Protein AF-A0ABD5SQT4-F1 (afdb_monomer)

Structure (mmCIF, N/CA/C/O backbone):
data_AF-A0ABD5SQT4-F1
#
_entry.id   AF-A0ABD5SQT4-F1
#
loop_
_atom_site.group_PDB
_atom_site.id
_atom_site.type_symbol
_atom_site.label_atom_id
_atom_site.label_alt_id
_atom_site.label_comp_id
_atom_site.label_asym_id
_atom_site.label_entity_id
_atom_site.label_seq_id
_atom_site.pdbx_PDB_ins_code
_atom_site.Cartn_x
_atom_site.Cartn_y
_atom_site.Cartn_z
_atom_site.occupancy
_atom_site.B_iso_or_equiv
_atom_site.auth_seq_id
_atom_site.auth_comp_id
_atom_site.auth_asym_id
_atom_site.auth_atom_id
_atom_site.pdbx_PDB_model_num
ATOM 1 N N . MET A 1 1 ? 24.062 -21.938 -47.267 1.00 44.16 1 MET A N 1
ATOM 2 C CA . MET A 1 1 ? 23.640 -22.234 -45.883 1.00 44.16 1 MET A CA 1
ATOM 3 C C . MET A 1 1 ? 24.047 -21.059 -45.006 1.00 44.16 1 MET A C 1
ATOM 5 O O . MET A 1 1 ? 25.236 -20.844 -44.818 1.00 44.16 1 MET A O 1
ATOM 9 N N . HIS A 1 2 ? 23.095 -20.241 -44.564 1.00 48.81 2 HIS A N 1
ATOM 10 C CA . HIS A 1 2 ? 23.315 -19.195 -43.561 1.00 48.81 2 HIS A CA 1
ATOM 11 C C . HIS A 1 2 ? 22.228 -19.375 -42.511 1.00 48.81 2 HIS A C 1
ATOM 13 O O . HIS A 1 2 ? 21.086 -18.967 -42.704 1.00 48.81 2 HIS A O 1
ATOM 19 N N . SER A 1 3 ? 22.574 -20.079 -41.439 1.00 52.09 3 SER A N 1
ATOM 20 C CA . SER A 1 3 ? 21.698 -20.247 -40.290 1.00 52.09 3 SER A CA 1
ATOM 21 C C . SER A 1 3 ? 21.608 -18.906 -39.564 1.00 52.09 3 SER A C 1
ATOM 23 O O . SER A 1 3 ? 22.542 -18.517 -38.867 1.00 52.09 3 SER A O 1
ATOM 25 N N . HIS A 1 4 ? 20.495 -18.192 -39.741 1.00 54.91 4 HIS A N 1
ATOM 26 C CA . HIS A 1 4 ? 20.102 -17.107 -38.843 1.00 54.91 4 HIS A CA 1
ATOM 27 C C . HIS A 1 4 ? 19.768 -17.728 -37.485 1.00 54.91 4 HIS A C 1
ATOM 29 O O . HIS A 1 4 ? 18.702 -18.312 -37.291 1.00 54.91 4 HIS A O 1
ATOM 35 N N . ARG A 1 5 ? 20.716 -17.656 -36.551 1.00 61.22 5 ARG A N 1
ATOM 36 C CA . ARG A 1 5 ? 20.478 -18.014 -35.156 1.00 61.22 5 ARG A CA 1
ATOM 37 C C . ARG A 1 5 ? 19.709 -16.861 -34.518 1.00 61.22 5 ARG A C 1
ATOM 39 O O . ARG A 1 5 ? 20.277 -15.794 -34.321 1.00 61.22 5 ARG A O 1
ATOM 46 N N . LEU A 1 6 ? 18.426 -17.071 -34.227 1.00 64.38 6 LEU A N 1
ATOM 47 C CA . LEU A 1 6 ? 17.657 -16.153 -33.385 1.00 64.38 6 LEU A CA 1
ATOM 48 C C . LEU A 1 6 ? 18.386 -16.004 -32.034 1.00 64.38 6 LEU A C 1
ATOM 50 O O . LEU A 1 6 ? 18.884 -17.017 -31.519 1.00 64.38 6 LEU A O 1
ATOM 54 N N . PRO A 1 7 ? 18.499 -14.788 -31.470 1.00 61.41 7 PRO A N 1
ATOM 55 C CA . PRO A 1 7 ? 19.108 -14.605 -30.159 1.00 61.41 7 PRO A CA 1
ATOM 56 C C . PRO A 1 7 ? 18.380 -15.477 -29.127 1.00 61.41 7 PRO A C 1
ATOM 58 O O . PRO A 1 7 ? 17.151 -15.589 -29.142 1.00 61.41 7 PRO A O 1
ATOM 61 N N . ARG A 1 8 ? 19.148 -16.154 -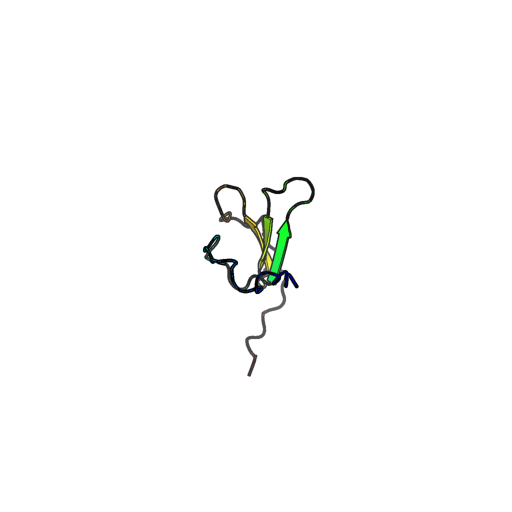28.258 1.00 64.25 8 ARG A N 1
ATOM 62 C CA . ARG A 1 8 ? 18.576 -16.856 -27.100 1.00 64.25 8 ARG A CA 1
ATOM 63 C C . ARG A 1 8 ? 17.872 -15.814 -26.233 1.00 64.25 8 ARG A C 1
ATOM 65 O O . ARG A 1 8 ? 18.386 -14.715 -26.069 1.00 64.25 8 ARG A O 1
ATOM 72 N N . ARG A 1 9 ? 16.712 -16.168 -25.678 1.00 60.22 9 ARG A N 1
ATOM 73 C CA . ARG A 1 9 ? 15.874 -15.281 -24.852 1.00 60.22 9 ARG A CA 1
ATOM 74 C C . ARG A 1 9 ? 16.564 -14.765 -23.572 1.00 60.22 9 ARG A C 1
ATOM 76 O O . ARG A 1 9 ? 16.004 -13.902 -22.917 1.00 60.22 9 ARG A O 1
ATOM 83 N N . ASP A 1 10 ? 17.776 -15.230 -23.274 1.00 63.47 10 ASP A N 1
ATOM 84 C CA . ASP A 1 10 ? 18.495 -15.007 -22.015 1.00 63.47 10 ASP A CA 1
ATOM 85 C C . ASP A 1 10 ? 19.480 -13.814 -22.022 1.00 63.47 10 ASP A C 1
ATOM 87 O O . ASP A 1 10 ? 20.227 -13.653 -21.065 1.00 63.47 10 ASP A O 1
ATOM 91 N N . ASP A 1 11 ? 19.515 -12.983 -23.073 1.00 62.53 11 ASP A N 1
ATOM 92 C CA . ASP A 1 11 ? 20.436 -11.824 -23.177 1.00 62.53 11 ASP A CA 1
ATOM 93 C C . ASP A 1 11 ? 19.762 -10.465 -22.881 1.00 62.53 11 ASP A C 1
ATOM 95 O O . ASP A 1 11 ? 20.129 -9.436 -23.441 1.00 62.53 11 ASP A O 1
ATOM 99 N N . HIS A 1 12 ? 18.727 -10.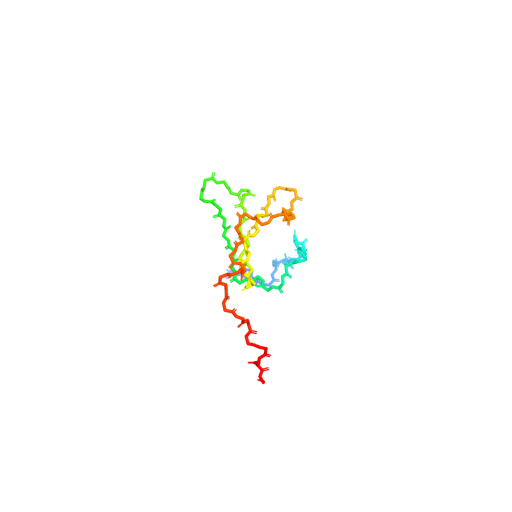452 -22.035 1.00 70.25 12 HIS A N 1
ATOM 100 C CA . HIS A 1 12 ? 18.108 -9.212 -21.548 1.00 70.25 12 HIS 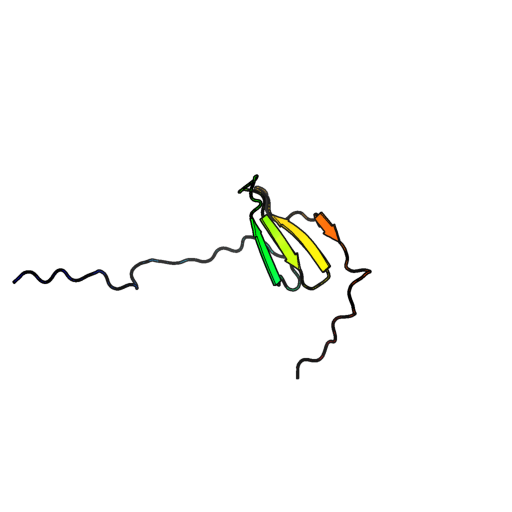A CA 1
ATOM 101 C C . HIS A 1 12 ? 18.387 -9.081 -20.048 1.00 70.25 12 HIS A C 1
ATOM 103 O O . HIS A 1 12 ? 17.710 -9.743 -19.254 1.00 70.25 12 HIS A O 1
ATOM 109 N N . PRO A 1 13 ? 19.379 -8.273 -19.628 1.00 80.25 13 PRO A N 1
ATOM 110 C CA . PRO A 1 13 ? 19.628 -8.059 -18.210 1.00 80.25 13 PRO A CA 1
ATOM 111 C C . PRO A 1 13 ? 18.389 -7.406 -17.591 1.00 80.25 13 PRO A C 1
ATOM 113 O O . PRO A 1 13 ? 18.027 -6.287 -17.939 1.00 80.25 13 PRO A O 1
ATOM 116 N N . THR A 1 14 ? 17.720 -8.132 -16.698 1.00 86.75 14 THR A N 1
ATOM 117 C CA . THR A 1 14 ? 16.615 -7.607 -15.891 1.00 86.75 14 THR A CA 1
ATOM 118 C C . THR A 1 14 ? 17.149 -7.329 -14.493 1.00 86.75 14 THR A C 1
ATOM 120 O O . THR A 1 14 ? 17.789 -8.196 -13.897 1.00 86.75 14 THR A O 1
ATOM 123 N N . GLY A 1 15 ? 16.918 -6.116 -13.996 1.00 88.81 15 GLY A N 1
ATOM 124 C CA . GLY A 1 15 ? 17.232 -5.693 -12.633 1.00 88.81 15 GLY A CA 1
ATOM 125 C C . GLY A 1 15 ? 15.954 -5.353 -11.874 1.00 88.81 15 GLY A C 1
ATOM 126 O O . GLY A 1 15 ? 14.917 -5.111 -12.489 1.00 88.81 15 GLY A O 1
ATOM 127 N N . LEU A 1 16 ? 16.034 -5.357 -10.548 1.00 93.12 16 LEU A N 1
ATOM 128 C CA . LEU A 1 16 ? 14.959 -4.907 -9.670 1.00 93.12 16 LEU A CA 1
ATOM 129 C C . LEU A 1 16 ? 15.437 -3.678 -8.901 1.00 93.12 16 LEU A C 1
ATOM 131 O O . LEU A 1 16 ? 16.604 -3.603 -8.517 1.00 93.12 16 LEU A O 1
ATOM 135 N N . GLU 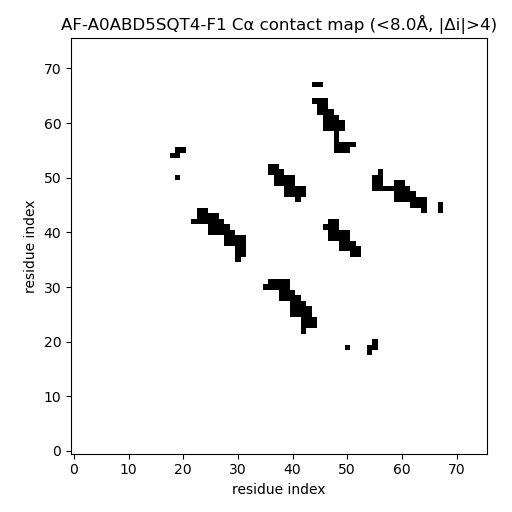A 1 17 ? 14.518 -2.752 -8.671 1.00 93.25 17 GLU A N 1
ATOM 136 C CA . GLU A 1 17 ? 14.704 -1.562 -7.850 1.00 93.25 17 GLU A CA 1
ATOM 137 C C . GLU A 1 17 ? 13.515 -1.457 -6.894 1.00 93.25 17 GLU A C 1
ATOM 139 O O . GLU A 1 17 ? 12.372 -1.697 -7.288 1.00 93.25 17 GLU A O 1
ATOM 144 N N . THR A 1 18 ? 13.792 -1.139 -5.631 1.00 94.31 18 THR A N 1
ATOM 145 C CA . THR A 1 18 ? 12.746 -0.845 -4.650 1.00 94.31 18 THR A CA 1
ATOM 146 C C . THR A 1 18 ? 12.182 0.539 -4.940 1.00 94.31 18 THR A C 1
ATOM 148 O O . THR A 1 18 ? 12.933 1.508 -4.953 1.00 94.31 18 THR A O 1
ATOM 151 N N . VAL A 1 19 ? 10.868 0.629 -5.150 1.00 93.88 19 VAL A N 1
ATOM 152 C CA . VAL A 1 19 ? 10.178 1.895 -5.464 1.00 93.88 19 VAL A CA 1
ATOM 153 C C . VAL A 1 19 ? 9.300 2.407 -4.319 1.00 93.88 19 VAL A C 1
ATOM 155 O O . VAL A 1 19 ? 9.001 3.591 -4.257 1.00 93.88 19 VAL A O 1
ATOM 158 N N . ALA A 1 20 ? 8.909 1.526 -3.395 1.00 94.75 20 ALA A N 1
ATOM 159 C CA . ALA A 1 20 ? 8.111 1.856 -2.221 1.00 94.75 20 ALA A CA 1
ATOM 160 C C . ALA A 1 20 ? 8.397 0.866 -1.084 1.00 94.75 20 ALA A C 1
ATOM 162 O O . ALA A 1 20 ? 8.714 -0.301 -1.334 1.00 94.75 20 ALA A O 1
ATOM 163 N N . GLU A 1 21 ? 8.256 1.338 0.150 1.00 93.44 21 GLU A N 1
ATOM 164 C CA . GLU A 1 21 ? 8.397 0.569 1.390 1.00 93.44 21 GLU A CA 1
ATOM 165 C C . GLU A 1 21 ? 7.143 0.781 2.263 1.00 93.44 21 GLU A C 1
ATOM 167 O O . GLU A 1 21 ? 6.193 1.427 1.830 1.00 93.44 21 GLU A O 1
ATOM 172 N N . GLU A 1 22 ? 7.111 0.199 3.465 1.00 92.56 22 GLU A N 1
ATOM 173 C CA . GLU A 1 22 ? 6.062 0.416 4.489 1.00 92.56 22 GLU A CA 1
ATOM 174 C C . GLU A 1 22 ? 4.635 -0.057 4.144 1.00 92.56 22 GLU A C 1
ATOM 176 O O . GLU A 1 22 ? 3.719 0.081 4.953 1.00 92.56 22 GLU A O 1
ATOM 181 N N . LEU A 1 23 ? 4.451 -0.716 3.000 1.00 94.25 23 LEU A N 1
ATOM 182 C CA . LEU A 1 23 ? 3.234 -1.463 2.677 1.00 94.25 23 LEU A CA 1
ATOM 183 C C . LEU A 1 23 ? 3.154 -2.745 3.518 1.00 94.25 23 LEU A C 1
ATOM 185 O O . LEU A 1 23 ? 4.165 -3.419 3.736 1.00 94.25 23 LEU A O 1
ATOM 189 N N . THR A 1 24 ? 1.95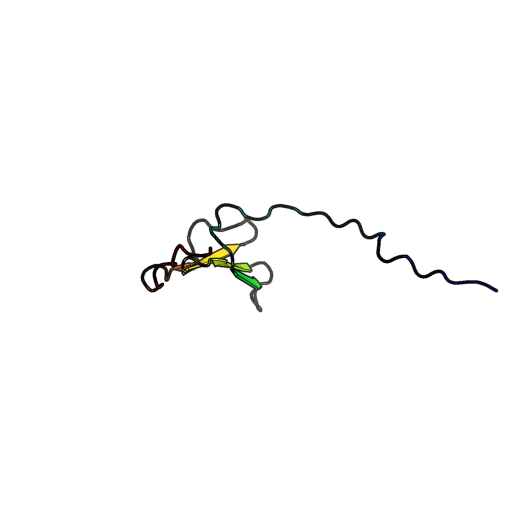2 -3.120 3.951 1.00 93.12 24 THR A N 1
ATOM 190 C CA . THR A 1 24 ? 1.739 -4.317 4.778 1.00 93.12 24 THR A CA 1
ATOM 191 C C . THR A 1 24 ? 1.664 -5.572 3.914 1.00 93.12 24 THR A C 1
ATOM 193 O O . THR A 1 24 ? 2.457 -6.499 4.085 1.00 93.12 24 THR A O 1
ATOM 196 N N . ALA A 1 25 ? 0.722 -5.611 2.971 1.00 94.00 25 ALA A N 1
ATOM 197 C CA . ALA A 1 25 ? 0.527 -6.722 2.047 1.00 94.00 25 ALA A CA 1
ATOM 198 C C . ALA A 1 25 ? -0.167 -6.213 0.767 1.00 94.00 25 ALA A C 1
ATOM 200 O O . ALA A 1 25 ? -1.385 -6.344 0.627 1.00 94.00 25 ALA A O 1
ATOM 201 N N . PRO A 1 26 ? 0.573 -5.619 -0.189 1.00 95.75 26 PRO A N 1
ATOM 202 C CA . PRO A 1 26 ? -0.020 -5.107 -1.420 1.00 95.75 26 PRO A CA 1
ATOM 203 C C . PRO A 1 26 ? -0.603 -6.247 -2.266 1.00 95.75 26 PRO A C 1
ATOM 205 O O . PRO A 1 26 ? 0.082 -7.224 -2.573 1.00 95.75 26 PRO A O 1
ATOM 208 N N . VAL A 1 27 ? -1.872 -6.112 -2.654 1.00 96.56 27 VAL A N 1
ATOM 209 C CA . VAL A 1 27 ? -2.640 -7.133 -3.392 1.00 96.56 27 VAL A CA 1
ATOM 210 C C . VAL A 1 27 ? -3.029 -6.710 -4.805 1.00 96.56 27 VAL A C 1
ATOM 212 O O . VAL A 1 27 ? -3.368 -7.576 -5.610 1.00 96.56 27 VAL A O 1
ATOM 215 N N . ASP A 1 28 ? -2.973 -5.415 -5.125 1.00 97.06 28 ASP A N 1
ATOM 216 C CA . ASP A 1 28 ? -3.248 -4.912 -6.473 1.00 97.06 28 ASP A CA 1
ATOM 217 C C . ASP A 1 28 ? -2.470 -3.626 -6.789 1.00 97.06 28 ASP A C 1
ATOM 219 O O . ASP A 1 28 ? -2.066 -2.882 -5.886 1.00 97.06 28 ASP A O 1
ATOM 223 N N . PHE A 1 29 ? -2.275 -3.365 -8.082 1.00 96.38 29 PHE A N 1
ATOM 224 C CA . PHE A 1 29 ? -1.586 -2.192 -8.611 1.00 96.38 29 PHE A CA 1
ATOM 225 C C . PHE A 1 29 ? -2.269 -1.691 -9.885 1.00 96.38 29 PHE A C 1
ATOM 227 O O . PHE A 1 29 ? -2.369 -2.414 -10.880 1.00 96.38 29 PHE A O 1
ATOM 234 N N . HIS A 1 30 ? -2.660 -0.418 -9.893 1.00 95.81 30 HIS A N 1
ATOM 235 C CA . HIS A 1 30 ? -3.339 0.203 -11.028 1.00 95.81 30 HIS A CA 1
ATOM 236 C C . HIS A 1 30 ? -2.686 1.514 -11.456 1.00 95.81 30 HIS A C 1
ATOM 238 O O . HIS A 1 30 ? -2.390 2.371 -10.631 1.00 95.81 30 HIS A O 1
ATOM 244 N N . VAL A 1 31 ? -2.515 1.699 -12.765 1.00 94.69 31 VAL A N 1
ATOM 245 C CA . VAL A 1 31 ? -2.120 2.981 -13.369 1.00 94.69 31 VAL A CA 1
ATOM 246 C C . VAL A 1 31 ? -3.388 3.733 -13.761 1.00 94.69 31 VAL A C 1
ATOM 248 O O . VAL A 1 31 ? -4.278 3.129 -14.361 1.00 94.69 31 VAL A O 1
ATOM 251 N N . ALA A 1 32 ? -3.489 5.018 -13.423 1.00 89.81 32 ALA A N 1
ATOM 252 C CA . ALA A 1 32 ? -4.642 5.823 -13.816 1.00 89.81 32 ALA A CA 1
ATOM 253 C C . ALA A 1 32 ? -4.689 6.020 -15.344 1.00 89.81 32 ALA A C 1
ATOM 255 O O . ALA A 1 32 ? -3.670 6.309 -15.970 1.00 89.81 32 ALA A O 1
ATOM 256 N N . ASP A 1 33 ? -5.881 5.908 -15.940 1.00 85.88 33 ASP A N 1
ATOM 257 C CA . ASP A 1 33 ? -6.067 6.008 -17.398 1.00 85.88 33 ASP A CA 1
ATOM 258 C C . ASP A 1 33 ? -5.691 7.391 -17.966 1.00 85.88 33 ASP A C 1
ATOM 260 O O . ASP A 1 33 ? -5.224 7.500 -19.100 1.00 85.88 33 ASP A O 1
ATOM 264 N N . GLU A 1 34 ? -5.910 8.453 -17.188 1.00 82.12 34 GLU A N 1
ATOM 265 C CA . GLU A 1 34 ? -5.694 9.853 -17.586 1.00 82.12 34 GLU A CA 1
ATOM 266 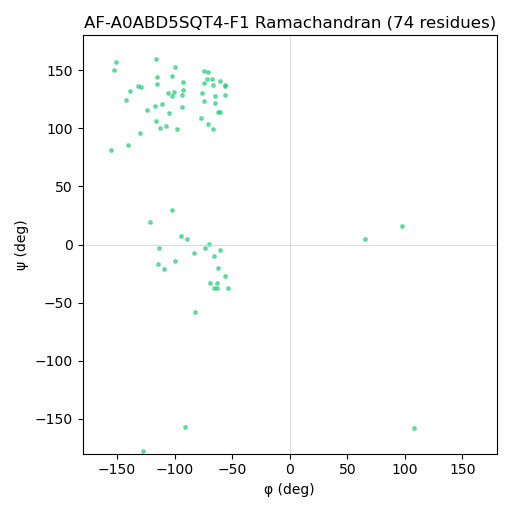C C . GLU A 1 34 ? -4.367 10.448 -17.084 1.00 82.12 34 GLU A C 1
ATOM 268 O O . GLU A 1 34 ? -3.921 11.475 -17.595 1.00 82.12 34 GLU A O 1
ATOM 273 N N . GLU A 1 35 ? -3.707 9.785 -16.131 1.00 80.44 35 GLU A N 1
ATOM 274 C CA . GLU A 1 35 ? -2.510 10.265 -15.432 1.00 80.44 35 GLU A CA 1
ATOM 275 C C . GLU A 1 35 ? -1.533 9.097 -15.226 1.00 80.44 35 GLU A C 1
ATOM 277 O O . GLU A 1 35 ? -1.519 8.451 -14.180 1.00 80.44 35 GLU A O 1
ATOM 282 N N . THR A 1 36 ? -0.687 8.805 -16.218 1.00 79.50 36 THR A N 1
ATOM 283 C CA . THR A 1 36 ? 0.221 7.638 -16.173 1.00 79.50 36 THR A CA 1
ATOM 284 C C . THR A 1 36 ? 1.242 7.683 -15.033 1.00 79.50 36 THR A C 1
ATOM 286 O O . THR A 1 36 ? 1.790 6.649 -14.641 1.00 79.50 36 THR A O 1
ATOM 289 N N . ASP A 1 37 ? 1.487 8.873 -14.489 1.00 87.00 37 ASP A N 1
ATOM 290 C CA . ASP A 1 37 ? 2.404 9.094 -13.371 1.00 87.00 37 ASP A CA 1
ATOM 291 C C . ASP A 1 37 ? 1.754 8.829 -12.011 1.00 87.00 37 ASP A C 1
ATOM 293 O O . ASP A 1 37 ? 2.443 8.773 -10.993 1.00 87.00 37 ASP A O 1
ATOM 297 N N . ARG A 1 38 ? 0.439 8.592 -11.997 1.00 91.19 38 ARG A N 1
ATOM 298 C CA . ARG A 1 38 ? -0.329 8.288 -10.800 1.00 91.19 38 ARG A CA 1
ATOM 299 C C . ARG A 1 38 ? -0.681 6.808 -10.761 1.00 91.19 38 ARG A C 1
ATOM 301 O O . ARG A 1 38 ? -1.447 6.287 -11.576 1.00 91.19 38 ARG A O 1
ATOM 308 N N . ARG A 1 39 ? -0.101 6.124 -9.781 1.00 95.75 39 ARG A N 1
ATOM 309 C CA . ARG A 1 39 ? -0.279 4.690 -9.554 1.00 95.75 39 ARG A CA 1
ATOM 310 C C . ARG A 1 39 ? -0.971 4.468 -8.219 1.00 95.75 39 ARG A C 1
ATOM 312 O O . ARG A 1 39 ? -0.626 5.122 -7.243 1.00 95.75 39 ARG A O 1
ATOM 319 N N . PHE A 1 40 ? -1.918 3.546 -8.171 1.00 97.12 40 PHE A N 1
ATOM 320 C CA . PHE A 1 40 ? -2.618 3.149 -6.958 1.00 97.12 40 PHE A CA 1
ATOM 321 C C . PHE A 1 40 ? -2.127 1.785 -6.507 1.00 97.12 40 PHE A C 1
ATOM 323 O O . PHE A 1 40 ? -2.097 0.848 -7.306 1.00 97.12 40 PHE A O 1
ATOM 330 N N . VAL A 1 41 ? -1.784 1.677 -5.229 1.00 97.75 41 VAL A N 1
ATOM 331 C CA . VAL A 1 41 ? -1.415 0.418 -4.582 1.00 97.75 41 VAL A CA 1
ATOM 332 C C . VAL A 1 41 ? -2.512 0.059 -3.594 1.00 97.75 41 VAL A C 1
ATOM 334 O O . VAL A 1 41 ? -2.809 0.847 -2.697 1.00 97.75 41 VAL A O 1
ATOM 337 N N . VAL A 1 42 ? -3.132 -1.106 -3.769 1.00 97.88 42 VAL A N 1
ATOM 338 C CA . VAL A 1 42 ? -4.173 -1.606 -2.863 1.00 97.88 42 VAL A CA 1
ATOM 339 C C . VAL A 1 42 ? -3.520 -2.507 -1.826 1.00 97.88 42 VAL A C 1
ATOM 341 O O . VAL A 1 42 ? -2.951 -3.539 -2.185 1.00 97.88 42 VAL A O 1
ATOM 344 N N . ASP A 1 43 ? -3.613 -2.133 -0.554 1.00 96.19 43 ASP A N 1
ATOM 345 C CA . ASP A 1 43 ? -3.134 -2.937 0.568 1.00 96.19 43 ASP A CA 1
ATOM 346 C C . ASP A 1 43 ? -4.262 -3.819 1.119 1.00 96.19 43 ASP A C 1
ATOM 348 O O . ASP A 1 43 ? -5.418 -3.392 1.239 1.00 96.19 43 ASP A O 1
ATOM 352 N N . GLN A 1 44 ? -3.932 -5.061 1.473 1.00 94.19 44 GLN A N 1
ATOM 353 C CA . GLN A 1 44 ? -4.872 -6.033 2.030 1.00 94.19 44 GLN A CA 1
ATOM 354 C C . GLN A 1 44 ? -5.574 -5.514 3.294 1.00 94.19 44 GLN A C 1
ATOM 356 O O . GLN A 1 44 ? -6.703 -5.914 3.584 1.00 94.19 44 GLN A O 1
ATOM 361 N N . THR A 1 45 ? -4.932 -4.612 4.036 1.00 94.12 45 THR A N 1
ATOM 362 C CA . THR A 1 45 ? -5.462 -3.999 5.262 1.00 94.12 45 THR A CA 1
ATOM 363 C C . THR A 1 45 ? -6.574 -2.966 5.019 1.00 94.12 45 THR A C 1
ATOM 365 O O . THR A 1 45 ? -7.178 -2.478 5.976 1.00 94.12 45 THR A O 1
ATOM 368 N N . GLY A 1 46 ? -6.909 -2.666 3.757 1.00 96.12 46 GLY A N 1
ATOM 369 C CA . GLY A 1 46 ? -8.028 -1.789 3.389 1.00 96.12 46 GLY A CA 1
ATOM 370 C C . GLY A 1 46 ? -7.638 -0.340 3.087 1.00 96.12 46 GLY A C 1
ATOM 371 O O . GLY A 1 46 ? -8.512 0.531 3.058 1.00 96.12 46 GLY A O 1
ATOM 372 N N . GLN A 1 47 ? -6.353 -0.071 2.860 1.00 97.75 47 GLN A N 1
ATOM 373 C CA . GLN A 1 47 ? -5.848 1.218 2.393 1.00 97.75 47 GLN A CA 1
ATOM 374 C C . GLN A 1 47 ? -5.525 1.160 0.901 1.00 97.75 47 GLN A C 1
ATOM 376 O O . GLN A 1 47 ? -5.060 0.147 0.382 1.00 97.75 47 GLN A O 1
ATOM 381 N N . ILE A 1 48 ? -5.752 2.274 0.212 1.00 97.81 48 ILE A N 1
ATOM 382 C CA . ILE A 1 48 ? -5.247 2.508 -1.138 1.00 97.81 48 ILE A CA 1
ATOM 383 C C . ILE A 1 48 ? -4.298 3.695 -1.073 1.00 97.81 48 ILE A C 1
ATOM 385 O O . ILE A 1 48 ? -4.723 4.802 -0.737 1.00 97.81 48 ILE A O 1
ATOM 389 N N . TYR A 1 49 ? -3.041 3.467 -1.428 1.00 97.88 49 TYR A N 1
ATOM 390 C CA . TYR A 1 49 ? -2.002 4.492 -1.480 1.00 97.88 49 TYR A CA 1
ATOM 391 C C . TYR A 1 49 ? -1.781 4.977 -2.908 1.00 97.88 49 TYR A C 1
ATOM 393 O O . TYR A 1 49 ? -2.009 4.235 -3.869 1.00 97.88 49 TYR A O 1
ATOM 401 N N . VAL A 1 50 ? -1.318 6.218 -3.045 1.00 97.00 50 VAL A N 1
ATOM 402 C CA . VAL A 1 50 ? -0.858 6.772 -4.321 1.00 97.00 50 VAL A CA 1
ATOM 403 C C . VAL A 1 50 ? 0.662 6.730 -4.350 1.00 97.00 50 VAL A C 1
ATOM 405 O O . VAL A 1 50 ? 1.321 7.161 -3.412 1.00 97.00 50 VAL A O 1
ATOM 408 N N . HIS A 1 51 ? 1.214 6.218 -5.443 1.00 96.06 51 HIS A N 1
ATOM 409 C CA . HIS A 1 51 ? 2.622 6.356 -5.774 1.00 96.06 51 HIS A CA 1
ATOM 410 C C . HIS A 1 51 ? 2.760 7.333 -6.943 1.00 96.06 51 HIS A C 1
ATOM 412 O O . HIS A 1 51 ? 2.540 6.966 -8.105 1.00 96.06 51 HIS A O 1
ATOM 418 N N . GLY A 1 52 ? 3.147 8.566 -6.619 1.00 93.06 52 GLY A N 1
ATOM 419 C CA . GLY A 1 52 ? 3.375 9.661 -7.561 1.00 93.06 52 GLY A CA 1
ATOM 420 C C . GLY A 1 52 ? 4.821 9.728 -8.052 1.00 93.06 52 GLY A C 1
ATOM 421 O O . GLY A 1 52 ? 5.539 8.723 -8.032 1.00 93.06 52 GLY A O 1
ATOM 422 N N . GLU A 1 53 ? 5.235 10.908 -8.512 1.00 91.12 53 GLU A N 1
ATOM 423 C CA . GLU A 1 53 ? 6.611 11.199 -8.948 1.00 91.12 53 GLU A CA 1
ATOM 424 C C . GLU A 1 53 ? 7.607 11.207 -7.778 1.00 91.12 53 GLU A C 1
ATOM 426 O O . GLU A 1 53 ? 8.745 10.774 -7.942 1.00 91.12 53 GLU A O 1
ATOM 431 N N . ASP A 1 54 ? 7.157 11.630 -6.594 1.00 92.06 54 ASP A N 1
ATOM 432 C CA . ASP A 1 54 ? 7.983 11.751 -5.386 1.00 92.06 54 ASP A CA 1
ATOM 433 C C . ASP A 1 54 ? 8.028 10.464 -4.534 1.00 92.06 54 ASP A C 1
ATOM 435 O O . ASP A 1 54 ? 8.629 10.450 -3.462 1.00 92.06 54 ASP A O 1
ATOM 439 N N . GLY A 1 55 ? 7.418 9.372 -5.012 1.00 93.75 55 GLY A N 1
ATOM 440 C CA . GLY A 1 55 ? 7.329 8.095 -4.299 1.00 93.75 55 GLY A CA 1
ATOM 441 C C . GLY A 1 55 ? 5.926 7.796 -3.772 1.00 93.75 55 GLY A C 1
ATOM 442 O O . GLY A 1 55 ? 4.929 8.279 -4.317 1.00 93.75 55 GLY A O 1
ATOM 443 N N . LEU A 1 56 ? 5.856 6.938 -2.754 1.00 96.19 56 LEU A N 1
ATOM 444 C CA . LEU A 1 56 ? 4.616 6.577 -2.068 1.00 96.19 56 LEU A CA 1
ATOM 445 C C . LEU A 1 56 ? 4.183 7.717 -1.135 1.00 96.19 56 LEU A C 1
ATOM 447 O O . LEU A 1 56 ? 4.990 8.210 -0.354 1.00 96.19 56 LEU A O 1
ATOM 451 N N . GLU A 1 57 ? 2.921 8.130 -1.214 1.00 96.00 57 GLU A N 1
ATOM 452 C CA . GLU A 1 57 ? 2.360 9.122 -0.293 1.00 96.00 57 GLU A CA 1
ATOM 453 C C . GLU A 1 57 ? 2.106 8.520 1.097 1.00 96.00 57 GLU A C 1
ATOM 455 O O . GLU A 1 57 ? 1.586 7.409 1.209 1.00 96.00 57 GLU A O 1
ATOM 460 N N . ASP A 1 58 ? 2.422 9.281 2.152 1.00 94.25 58 ASP A N 1
ATOM 461 C CA . ASP A 1 58 ? 2.248 8.852 3.550 1.00 94.25 58 ASP A CA 1
ATOM 462 C C . ASP A 1 58 ? 0.767 8.654 3.930 1.00 94.25 58 ASP A C 1
ATOM 464 O O . ASP A 1 58 ? 0.416 7.746 4.687 1.00 94.25 58 ASP A O 1
ATOM 468 N N . GLU A 1 59 ? -0.116 9.517 3.417 1.00 95.88 59 GLU A N 1
ATOM 469 C CA . GLU A 1 59 ? -1.556 9.453 3.675 1.00 95.88 59 GLU A CA 1
ATOM 470 C C . GLU A 1 59 ? -2.251 8.651 2.562 1.00 95.88 59 GLU A C 1
ATOM 472 O O . GLU A 1 59 ? -2.075 8.954 1.377 1.00 95.88 59 GLU A O 1
ATOM 477 N N . PRO A 1 60 ? -3.081 7.647 2.894 1.00 97.06 60 PRO A N 1
ATOM 478 C CA . PRO A 1 60 ? -3.796 6.889 1.882 1.00 97.06 60 PRO A CA 1
ATOM 479 C C . PRO A 1 60 ? -4.841 7.754 1.170 1.00 97.06 60 PRO A C 1
ATOM 481 O O . PRO A 1 60 ? -5.586 8.522 1.778 1.00 97.06 60 PRO A O 1
ATOM 484 N N . PHE A 1 61 ? -4.994 7.531 -0.133 1.00 96.81 61 PHE A N 1
ATOM 485 C CA . PHE A 1 61 ? -6.074 8.116 -0.924 1.00 96.81 61 PHE A CA 1
ATOM 486 C C . PHE A 1 61 ? -7.457 7.645 -0.456 1.00 96.81 61 PHE A C 1
ATOM 488 O O . PHE A 1 61 ? -8.425 8.409 -0.463 1.00 96.81 61 PHE A O 1
ATOM 495 N N . LEU A 1 62 ? -7.562 6.376 -0.058 1.00 97.75 62 LEU A N 1
ATOM 496 C CA . LEU A 1 62 ? -8.775 5.804 0.511 1.00 97.75 62 LEU A CA 1
ATOM 497 C C . LEU A 1 62 ? -8.412 4.8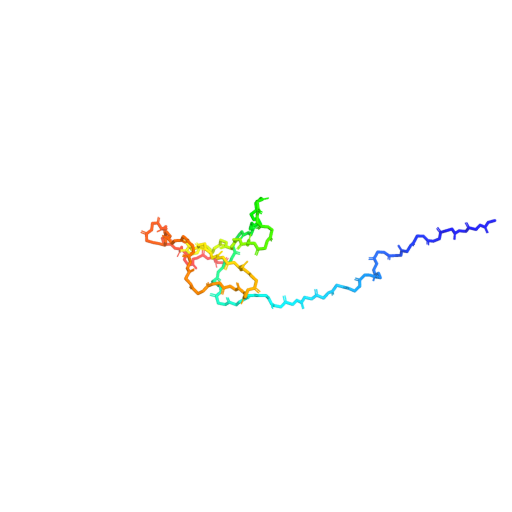93 1.675 1.00 97.75 62 LEU A C 1
ATOM 499 O O . LEU A 1 62 ? -7.573 4.009 1.536 1.00 97.75 62 LEU A O 1
ATOM 503 N N . ASN A 1 63 ? -9.115 5.062 2.790 1.00 97.06 63 ASN A N 1
ATOM 504 C CA . ASN A 1 63 ? -9.012 4.182 3.940 1.00 97.06 63 ASN A CA 1
ATOM 505 C C . ASN A 1 63 ? -10.395 3.624 4.300 1.00 97.06 63 ASN A C 1
ATOM 507 O O . ASN A 1 63 ? -11.317 4.368 4.651 1.00 97.06 63 ASN A O 1
ATOM 511 N N . ILE A 1 64 ? -10.542 2.305 4.183 1.00 96.88 64 ILE A N 1
ATOM 512 C CA . ILE A 1 64 ? -11.733 1.558 4.598 1.00 96.88 64 ILE A CA 1
ATOM 513 C C . ILE A 1 64 ? -11.406 0.483 5.639 1.00 96.88 64 ILE A C 1
ATOM 515 O O . ILE A 1 64 ? -12.222 -0.418 5.827 1.00 96.88 64 ILE A O 1
ATOM 519 N N . SER A 1 65 ? -10.266 0.575 6.335 1.00 93.94 65 SER A N 1
ATOM 520 C CA . SER A 1 65 ? -9.837 -0.418 7.332 1.00 93.94 65 SER A CA 1
ATOM 521 C C . SER A 1 65 ? -10.898 -0.678 8.402 1.00 93.94 65 SER A C 1
ATOM 523 O O . SER A 1 65 ? -11.145 -1.824 8.756 1.00 93.94 65 SER A O 1
ATOM 525 N N . ASP A 1 66 ? -11.627 0.360 8.825 1.00 94.19 66 ASP A N 1
ATOM 526 C CA . ASP A 1 66 ? -12.719 0.263 9.810 1.00 94.19 66 ASP A CA 1
ATOM 527 C C . ASP A 1 66 ? -13.941 -0.541 9.320 1.00 94.19 66 ASP A C 1
ATOM 529 O O . ASP A 1 66 ? -14.882 -0.793 10.077 1.00 94.19 66 ASP A O 1
ATOM 533 N N . ARG A 1 67 ? -13.982 -0.888 8.030 1.00 92.62 67 ARG A N 1
ATOM 534 C CA . ARG A 1 67 ? -15.043 -1.687 7.397 1.00 92.62 67 ARG A CA 1
ATOM 535 C C . ARG A 1 67 ? -14.553 -3.051 6.925 1.00 92.62 67 ARG A C 1
ATOM 537 O O . ARG A 1 67 ? -15.358 -3.816 6.391 1.00 92.62 67 ARG A O 1
ATOM 544 N N . MET A 1 68 ? -13.263 -3.335 7.080 1.00 89.81 68 MET A N 1
ATOM 545 C CA . MET A 1 68 ? -12.703 -4.637 6.760 1.00 89.81 68 MET A CA 1
ATOM 546 C C . MET A 1 68 ? -13.116 -5.639 7.834 1.00 89.81 68 MET A C 1
ATOM 548 O O . MET A 1 68 ? -13.327 -5.292 8.995 1.00 89.81 68 MET A O 1
ATOM 552 N N . VAL A 1 69 ? -13.261 -6.896 7.431 1.00 85.88 69 VAL A N 1
ATOM 553 C CA . VAL A 1 69 ? -13.299 -7.987 8.405 1.00 85.88 69 VAL A CA 1
ATOM 554 C C . VAL A 1 69 ? -11.901 -8.158 8.985 1.00 85.88 69 VAL A C 1
ATOM 556 O O . VAL A 1 69 ? -10.917 -7.939 8.276 1.00 85.88 69 VAL A O 1
ATOM 559 N N . ASP A 1 70 ? -11.814 -8.570 10.248 1.00 76.25 70 ASP A N 1
ATOM 560 C CA . ASP A 1 70 ? -10.526 -8.906 10.843 1.00 76.25 70 ASP A CA 1
ATOM 561 C C . ASP A 1 70 ? -9.845 -9.987 9.992 1.00 76.25 70 ASP A C 1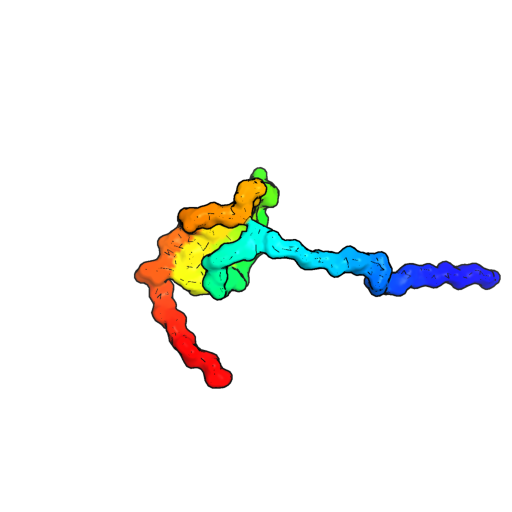
ATOM 563 O O . ASP A 1 70 ? -10.449 -11.014 9.653 1.00 76.25 70 ASP A O 1
ATOM 567 N N . LEU A 1 71 ? -8.590 -9.738 9.617 1.00 67.94 71 LEU A N 1
ATOM 568 C CA . LEU A 1 71 ? -7.754 -10.733 8.962 1.00 67.94 71 LEU A CA 1
ATOM 569 C C . LEU A 1 71 ? -7.602 -11.914 9.922 1.00 67.94 71 LEU A C 1
ATOM 571 O O . LEU A 1 71 ? -7.024 -11.778 10.997 1.00 67.94 71 LEU A O 1
ATOM 575 N N . MET A 1 72 ? -8.156 -13.070 9.555 1.00 63.56 72 MET A N 1
ATOM 576 C CA . MET A 1 72 ? -7.928 -14.296 10.314 1.00 63.56 72 MET A CA 1
ATOM 577 C C . MET A 1 72 ? -6.441 -14.653 10.200 1.00 63.56 72 MET A C 1
ATOM 579 O O . MET 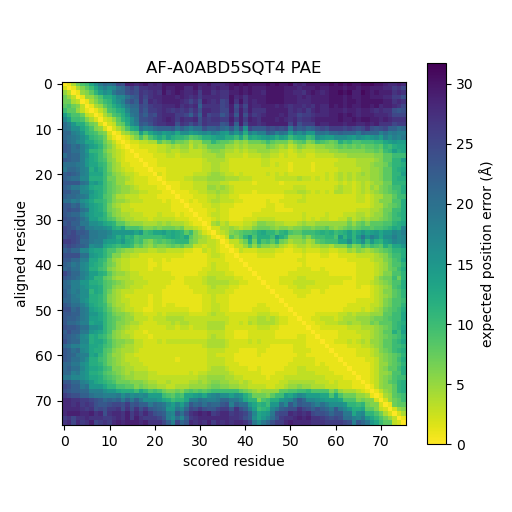A 1 72 ? -5.943 -14.841 9.094 1.00 63.56 72 MET A O 1
ATOM 583 N N . GLU A 1 73 ? -5.742 -14.748 11.334 1.00 64.12 73 GLU A N 1
ATOM 584 C CA . GLU A 1 73 ? -4.296 -15.032 11.400 1.00 64.12 73 GLU A CA 1
ATOM 585 C C . GLU A 1 73 ? -3.911 -16.473 10.993 1.00 64.12 73 GLU A C 1
ATOM 587 O O . GLU A 1 73 ? -2.732 -16.819 11.006 1.00 64.12 73 GLU A O 1
ATOM 592 N N . GLU A 1 74 ? -4.859 -17.339 10.620 1.00 55.22 74 GLU A N 1
ATOM 593 C CA . GLU A 1 74 ? -4.582 -18.756 10.349 1.00 55.22 74 GLU A CA 1
ATOM 594 C C . GLU A 1 74 ? -4.399 -19.057 8.856 1.00 55.22 74 GLU A C 1
ATOM 596 O O . GLU A 1 74 ? -5.357 -19.295 8.117 1.00 55.22 74 GLU A O 1
ATOM 601 N N . PHE A 1 75 ? -3.137 -19.156 8.444 1.00 56.94 75 PHE A N 1
ATOM 602 C CA . PHE A 1 75 ? -2.723 -20.132 7.439 1.00 56.94 75 PHE A CA 1
ATOM 603 C C . PHE A 1 75 ? -1.737 -21.096 8.118 1.00 56.94 75 PHE A C 1
ATOM 605 O O . PHE A 1 75 ? -0.620 -20.694 8.441 1.00 56.94 75 PHE A O 1
ATOM 612 N N . ASP A 1 76 ? -2.194 -22.325 8.391 1.00 57.53 76 ASP A N 1
ATOM 613 C CA . ASP A 1 76 ? -1.353 -23.486 8.749 1.00 57.53 76 ASP A CA 1
ATOM 614 C C . ASP A 1 76 ? -0.450 -23.886 7.567 1.00 57.53 76 ASP A C 1
ATOM 616 O O . ASP A 1 76 ? -0.972 -23.944 6.424 1.00 57.53 76 ASP A O 1
#

Organism: NCBI:txid1930624

Radius of gyration: 19.57 Å; Cα contacts (8 Å, |Δi|>4): 91; chains: 1; bounding box: 39×35×57 Å

Mean predicted aligned error: 9.68 Å

Secondary structure (DSSP, 8-state):
-----PPPTT-------------S-EEEEEE-SS-TT-EEEEETTSEEEEEETTEE-SS-SEE-GGGSPP------

InterPro domains:
  IPR011042 Six-bladed beta-propeller, TolB-like [G3DSA:2.120.10.30] (4-74)

pLDDT: mean 85.05, std 15.18, range [44.16, 97.88]

Nearest PDB structures (foldseek):
  6zqc-assembly1_JC  TM=6.831E-01  e=1.278E+00  Saccharomyces cerevisiae S288C
  3tc9-assembly1_B  TM=8.062E-01  e=6.559E+00  Bacteroides thetaiotaomicron
  7mbm-assembly1_A  TM=6.877E-01  e=8.436E+00  Homo sapiens

Foldseek 3Di:
DDDPDDDDPPPDDDDDDDQADPADAFDDKDADPVHNQWMWTAGPLAFIWTQHPVGIDPDGPDHPNVVDDPDDPDDD

Sequence (76 aa):
MHSHRLPRRDDHPTGLETVAEELTAPVDFHVADEETDRRFVVDQTGQIYVHGEDGLEDEPFLNISDRMVDLMEEFD

Solvent-accessible surface area (backbone atoms only — not comparable to full-atom values): 5188 Å² total; per-residue (Å²): 141,79,86,82,72,75,80,68,90,83,81,66,93,81,84,87,79,90,73,71,76,94,70,88,48,74,74,49,78,46,66,42,94,92,40,78,62,40,30,39,40,33,31,72,74,35,38,29,31,40,35,46,92,93,31,62,48,93,66,55,79,40,76,46,44,94,75,52,75,83,80,77,89,80,81,133